Protein AF-A0A3S4JHH2-F1 (afdb_monomer)

pLDDT: mean 91.31, std 11.27, range [53.59, 98.38]

Structure (mmCIF, N/CA/C/O backbone):
data_AF-A0A3S4JHH2-F1
#
_entry.id   AF-A0A3S4JHH2-F1
#
loop_
_atom_site.group_PDB
_atom_site.id
_atom_site.type_symbol
_atom_site.label_atom_id
_atom_site.label_alt_id
_atom_site.label_comp_id
_atom_site.label_asym_id
_atom_site.label_entity_id
_atom_site.label_seq_id
_atom_site.pdbx_PDB_ins_code
_atom_site.Cartn_x
_atom_site.Cartn_y
_atom_site.Cartn_z
_atom_site.occupancy
_atom_site.B_iso_or_equiv
_atom_site.auth_seq_id
_atom_site.auth_comp_id
_atom_site.auth_asym_id
_atom_site.auth_atom_id
_atom_site.pdbx_PDB_model_num
ATOM 1 N N . MET A 1 1 ? -15.941 16.734 19.765 1.00 53.59 1 MET A N 1
ATOM 2 C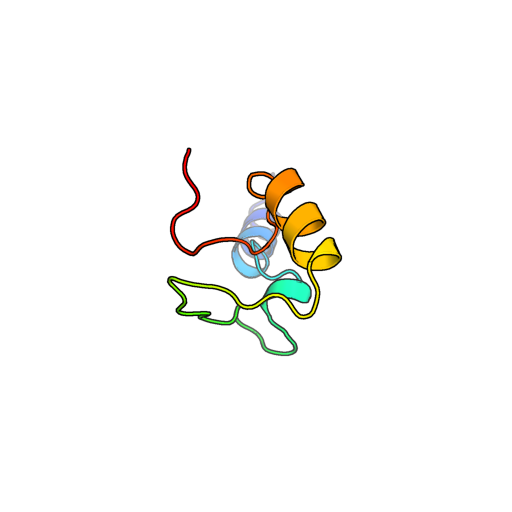 CA . MET A 1 1 ? -15.865 15.392 19.146 1.00 53.59 1 MET A CA 1
ATOM 3 C C . MET A 1 1 ? -16.114 14.397 20.257 1.00 53.59 1 MET A C 1
ATOM 5 O O . MET A 1 1 ? -15.469 14.526 21.283 1.00 53.59 1 MET A O 1
ATOM 9 N N . THR A 1 2 ? -17.117 13.534 20.125 1.00 63.06 2 THR A N 1
ATOM 10 C CA . THR A 1 2 ? -17.490 12.598 21.203 1.00 63.06 2 THR A CA 1
ATOM 11 C C . THR A 1 2 ? -16.513 11.420 21.233 1.00 63.06 2 THR A C 1
ATOM 13 O O . THR A 1 2 ? -16.093 10.971 20.168 1.00 63.06 2 THR A O 1
ATOM 16 N N . ASP A 1 3 ? -16.149 10.910 22.413 1.00 69.50 3 ASP A N 1
ATOM 17 C CA . ASP A 1 3 ? -15.110 9.871 22.565 1.00 69.50 3 ASP A CA 1
ATOM 18 C C . ASP A 1 3 ? -15.350 8.623 21.694 1.00 69.50 3 ASP A C 1
ATOM 20 O O . ASP A 1 3 ? -14.429 8.124 21.052 1.00 69.50 3 ASP A O 1
ATOM 24 N N . LYS A 1 4 ? -16.610 8.200 21.513 1.00 69.00 4 LYS A N 1
ATOM 25 C CA . LYS A 1 4 ? -16.972 7.071 20.626 1.00 69.00 4 LYS A CA 1
ATOM 26 C C . LYS A 1 4 ? -16.543 7.261 19.164 1.00 69.00 4 LYS A C 1
ATOM 28 O O . LYS A 1 4 ? -16.255 6.293 18.454 1.00 69.00 4 LYS A O 1
ATOM 33 N N . GLN A 1 5 ? -16.521 8.503 18.683 1.00 86.81 5 GLN A N 1
ATOM 34 C CA . GLN A 1 5 ? -16.068 8.816 17.326 1.00 86.81 5 GLN A CA 1
ATOM 35 C C . GLN A 1 5 ? -14.541 8.725 17.218 1.00 86.81 5 GLN A C 1
ATOM 37 O O . GLN A 1 5 ? -14.028 8.376 16.152 1.00 86.81 5 GLN A O 1
ATOM 42 N N . LEU A 1 6 ? -13.819 9.000 18.310 1.00 94.50 6 LEU A N 1
ATOM 43 C CA . LEU A 1 6 ? -12.366 8.869 18.366 1.00 94.50 6 LEU A CA 1
ATOM 44 C C . LEU A 1 6 ? -11.946 7.396 18.340 1.00 94.50 6 LEU A C 1
ATOM 46 O O . LEU A 1 6 ? -11.118 7.035 17.506 1.00 94.50 6 LEU A O 1
ATOM 50 N N . ASP A 1 7 ? -12.575 6.540 19.148 1.00 96.00 7 ASP A N 1
ATOM 51 C CA . ASP A 1 7 ? -12.295 5.096 19.172 1.00 96.00 7 ASP A CA 1
ATOM 52 C C . ASP A 1 7 ? -12.486 4.464 17.790 1.00 96.00 7 ASP A C 1
ATOM 54 O O . ASP A 1 7 ? -11.618 3.759 17.271 1.00 96.00 7 ASP A O 1
ATOM 58 N N . THR A 1 8 ? -13.596 4.804 17.131 1.00 94.94 8 THR A N 1
ATOM 59 C CA . THR A 1 8 ? -13.889 4.332 15.772 1.00 94.94 8 THR A CA 1
ATOM 60 C C . THR A 1 8 ? -12.818 4.787 14.777 1.00 94.94 8 THR A C 1
ATOM 62 O O . THR A 1 8 ? -12.425 4.025 13.889 1.00 94.94 8 THR A O 1
ATOM 65 N N . LYS A 1 9 ? -12.313 6.020 14.911 1.00 94.75 9 LYS A N 1
ATOM 66 C CA . LYS A 1 9 ? -11.254 6.548 14.044 1.00 94.75 9 LYS A CA 1
ATOM 67 C C . LYS A 1 9 ? -9.931 5.825 14.277 1.00 94.75 9 LYS A C 1
ATOM 69 O O . LYS A 1 9 ? -9.274 5.471 13.302 1.00 94.75 9 LYS A O 1
ATOM 74 N N . LEU A 1 10 ? -9.564 5.577 15.533 1.00 96.06 10 LEU A N 1
ATOM 75 C CA . LEU A 1 10 ? -8.336 4.867 15.891 1.00 96.06 10 LEU A CA 1
ATOM 76 C C . LEU A 1 10 ? -8.341 3.431 15.359 1.00 96.06 10 LEU A C 1
ATOM 78 O O . LEU A 1 10 ? -7.351 2.997 14.777 1.00 96.06 10 LEU A O 1
ATOM 82 N N . VAL A 1 11 ? -9.470 2.726 15.468 1.00 95.31 11 VAL A N 1
ATOM 83 C CA . VAL A 1 11 ? -9.594 1.349 14.969 1.00 95.31 11 VAL A CA 1
ATOM 84 C C . VAL A 1 11 ? -9.454 1.272 13.445 1.00 95.31 11 VAL A C 1
ATOM 86 O O . VAL A 1 11 ? -8.876 0.307 12.947 1.00 95.31 11 VAL A O 1
ATOM 89 N N . ASN A 1 12 ? -9.963 2.256 12.696 1.00 95.56 12 ASN A N 1
ATOM 90 C CA . ASN A 1 12 ? -10.057 2.189 11.229 1.00 95.56 12 ASN A CA 1
ATOM 91 C C . ASN A 1 12 ? -8.961 2.963 10.470 1.00 95.56 12 ASN A C 1
ATOM 93 O O . ASN A 1 12 ? -8.810 2.780 9.258 1.00 95.56 12 ASN A O 1
ATOM 97 N N . ALA A 1 13 ? -8.196 3.830 11.139 1.00 96.50 13 ALA A N 1
ATOM 98 C CA . ALA A 1 13 ? -7.174 4.657 10.500 1.00 96.50 13 ALA A CA 1
ATOM 99 C C . ALA A 1 13 ? -6.145 3.813 9.723 1.00 96.50 13 ALA A C 1
ATOM 101 O O . ALA A 1 13 ? -5.612 2.828 10.225 1.00 96.50 13 ALA A O 1
ATOM 102 N N . GLY A 1 14 ? -5.867 4.197 8.472 1.00 95.44 14 GLY A N 1
ATOM 103 C CA . GLY A 1 14 ? -4.878 3.531 7.611 1.00 95.44 14 GLY A CA 1
ATOM 104 C C . GLY A 1 14 ? -5.307 2.176 7.028 1.00 95.44 14 GLY A C 1
ATOM 105 O O . GLY A 1 14 ? -4.583 1.618 6.206 1.00 95.44 14 GLY A O 1
ATOM 106 N N . ARG A 1 15 ? -6.494 1.661 7.374 1.00 97.38 15 ARG A N 1
ATOM 107 C CA . ARG A 1 15 ? -6.965 0.314 6.992 1.00 97.38 15 ARG A CA 1
ATOM 108 C C . ARG A 1 15 ? -7.851 0.310 5.746 1.00 97.38 15 ARG A C 1
ATOM 110 O O . ARG A 1 15 ? -8.788 -0.476 5.626 1.00 97.38 15 ARG A O 1
ATOM 117 N N . SER A 1 16 ? -7.556 1.190 4.791 1.00 97.19 16 SER A N 1
ATOM 118 C CA . SER A 1 16 ? -8.219 1.170 3.484 1.00 97.19 16 SER A CA 1
ATOM 119 C C . SER A 1 16 ? -7.993 -0.177 2.792 1.00 97.19 16 SER A C 1
ATOM 121 O O . SER A 1 16 ? -6.887 -0.715 2.839 1.00 97.19 16 SER A O 1
ATOM 123 N N . LYS A 1 17 ? -9.005 -0.686 2.074 1.00 97.56 17 LYS A N 1
ATOM 124 C CA . LYS A 1 17 ? -8.972 -2.018 1.429 1.00 97.56 17 LYS A CA 1
ATOM 125 C C . LYS A 1 17 ? -7.721 -2.273 0.578 1.00 97.56 17 LYS A C 1
ATOM 127 O O . LYS A 1 17 ? -7.192 -3.379 0.592 1.00 97.56 17 LYS A O 1
ATOM 132 N N . LYS A 1 18 ? -7.209 -1.242 -0.108 1.00 96.44 18 LYS A N 1
ATOM 133 C CA . LYS A 1 18 ? -5.977 -1.328 -0.914 1.00 96.44 18 LYS A CA 1
ATOM 134 C C . LYS A 1 18 ? -4.716 -1.701 -0.119 1.00 96.44 18 LYS A C 1
ATOM 136 O O . LYS A 1 18 ? -3.765 -2.181 -0.714 1.00 96.44 18 LYS A O 1
ATOM 141 N N . TYR A 1 19 ? -4.698 -1.472 1.195 1.00 97.31 19 TYR A N 1
ATOM 142 C CA . TYR A 1 19 ? -3.564 -1.790 2.068 1.00 97.31 19 TYR A CA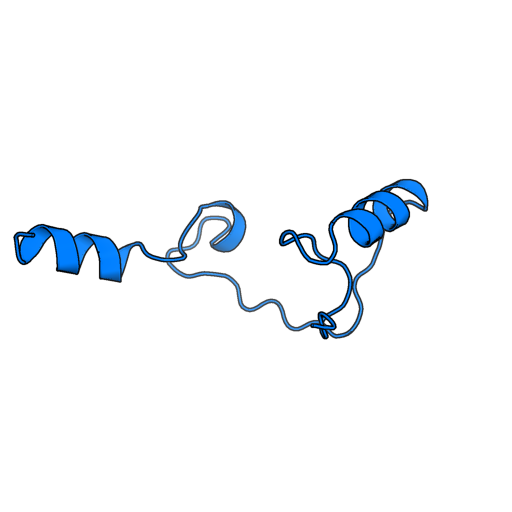 1
ATOM 143 C C . TYR A 1 19 ? -3.783 -3.054 2.896 1.00 97.31 19 TYR A C 1
ATOM 145 O O . TYR A 1 19 ? -2.810 -3.660 3.334 1.00 97.31 19 TYR A O 1
ATOM 153 N N . THR A 1 20 ? -5.036 -3.453 3.127 1.00 97.94 20 THR A N 1
ATOM 154 C CA . THR A 1 20 ? -5.353 -4.656 3.907 1.00 97.94 20 THR A CA 1
ATOM 155 C C . THR A 1 20 ? -5.489 -5.911 3.056 1.00 97.94 20 THR A C 1
ATOM 157 O O . THR A 1 20 ? -5.274 -7.005 3.565 1.00 97.94 20 THR A O 1
ATOM 160 N N . LEU A 1 21 ? -5.821 -5.772 1.766 1.00 96.88 21 LEU A N 1
ATOM 161 C CA . LEU A 1 21 ? -5.918 -6.880 0.806 1.00 96.88 21 LEU A CA 1
ATOM 162 C C . LEU A 1 21 ? -6.767 -8.061 1.325 1.00 96.88 21 LEU A C 1
ATOM 164 O O . LEU A 1 21 ? -6.420 -9.222 1.143 1.00 96.88 21 LEU A O 1
ATOM 168 N N . GLY A 1 22 ? -7.881 -7.756 2.001 1.00 96.69 22 GLY A N 1
ATOM 169 C CA . GLY A 1 22 ? -8.801 -8.750 2.574 1.00 96.69 22 GLY A CA 1
ATOM 170 C C . GLY A 1 22 ? -8.506 -9.144 4.026 1.00 96.69 22 GLY A C 1
ATOM 171 O O . GLY A 1 22 ? -9.352 -9.762 4.665 1.00 96.69 22 GLY A O 1
ATOM 172 N N . SER A 1 23 ? -7.360 -8.739 4.576 1.00 97.25 23 SER A N 1
ATOM 173 C CA . SER A 1 23 ? -7.043 -8.905 5.996 1.00 97.25 23 SER A CA 1
ATOM 174 C C . SER A 1 23 ? -7.683 -7.816 6.866 1.00 97.25 23 SER A C 1
ATOM 176 O O . SER A 1 23 ? -8.146 -6.773 6.399 1.00 97.25 23 SER A O 1
ATOM 178 N N . VAL A 1 24 ? -7.678 -8.059 8.174 1.00 96.94 24 VAL A N 1
ATOM 179 C CA . VAL A 1 24 ? -7.982 -7.065 9.207 1.00 96.94 24 VAL A CA 1
ATOM 180 C C . VAL A 1 24 ? -6.887 -5.991 9.214 1.00 96.94 24 VAL A C 1
ATOM 182 O O . VAL A 1 24 ? -7.199 -4.800 9.195 1.00 96.94 24 VAL A O 1
ATOM 185 N N . ASN A 1 25 ? -5.618 -6.398 9.196 1.00 97.88 25 ASN A N 1
ATOM 186 C CA . ASN A 1 25 ? -4.462 -5.501 9.278 1.00 97.88 25 ASN A CA 1
ATOM 187 C C . ASN A 1 25 ? -3.879 -5.207 7.891 1.00 97.88 25 ASN A C 1
ATOM 189 O O . ASN A 1 25 ? -4.118 -5.947 6.938 1.00 97.88 25 ASN A O 1
ATOM 193 N N . SER A 1 26 ? -3.105 -4.127 7.770 1.00 98.00 26 SER A N 1
ATOM 194 C CA . SER A 1 26 ? -2.361 -3.854 6.541 1.00 98.00 26 SER A CA 1
ATOM 195 C C . SER A 1 26 ? -1.243 -4.872 6.320 1.00 98.00 26 SER A C 1
ATOM 197 O O . SER A 1 26 ? -0.666 -5.413 7.267 1.00 98.00 26 SER A O 1
ATOM 199 N N . VAL A 1 27 ? -0.920 -5.124 5.054 1.00 97.50 27 VAL A N 1
ATOM 200 C CA . VAL A 1 27 ? 0.198 -5.999 4.694 1.00 97.50 27 VAL A CA 1
ATOM 201 C C . VAL A 1 27 ? 1.543 -5.324 4.969 1.00 97.50 27 VAL A C 1
ATOM 203 O O . VAL A 1 27 ? 1.715 -4.123 4.752 1.00 97.50 27 VAL A O 1
ATOM 206 N N . ILE A 1 28 ? 2.526 -6.112 5.407 1.00 96.75 28 ILE A N 1
ATOM 207 C CA . ILE A 1 28 ? 3.913 -5.658 5.567 1.00 96.75 28 ILE A CA 1
ATOM 208 C C . ILE A 1 28 ? 4.668 -5.972 4.272 1.00 96.75 28 ILE A C 1
ATOM 210 O O . ILE A 1 28 ? 5.221 -7.058 4.105 1.00 96.75 28 ILE A O 1
ATOM 214 N N . GLN A 1 29 ? 4.693 -5.015 3.345 1.00 95.44 29 GLN A N 1
ATOM 215 C CA . GLN A 1 29 ? 5.415 -5.146 2.078 1.00 95.44 29 GLN A CA 1
ATOM 216 C C . GLN A 1 29 ? 6.872 -4.683 2.238 1.00 95.44 29 GLN A C 1
ATOM 218 O O . GLN A 1 29 ? 7.171 -3.492 2.168 1.00 95.44 29 GLN A O 1
ATOM 223 N N . ARG A 1 30 ? 7.796 -5.625 2.468 1.00 95.88 30 ARG A N 1
ATOM 224 C CA . ARG A 1 30 ? 9.239 -5.334 2.547 1.00 95.88 30 ARG A C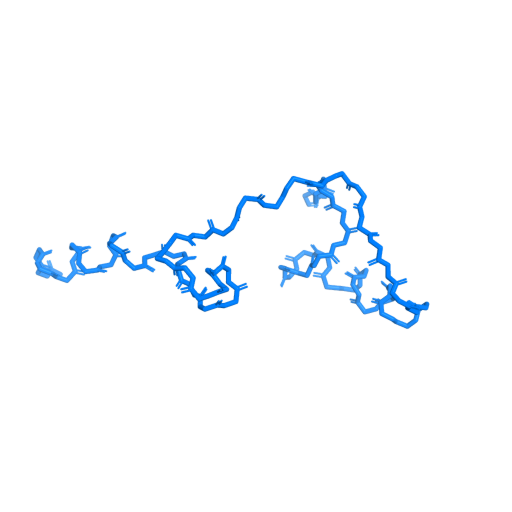A 1
ATOM 225 C C . ARG A 1 30 ? 9.834 -5.265 1.144 1.00 95.88 30 ARG A C 1
ATOM 227 O O . ARG A 1 30 ? 9.938 -6.289 0.477 1.00 95.88 30 ARG A O 1
ATOM 234 N N . ALA A 1 31 ? 10.239 -4.077 0.710 1.00 92.69 31 ALA A N 1
ATOM 235 C CA . ALA A 1 31 ? 10.853 -3.882 -0.598 1.00 92.69 31 ALA A CA 1
ATOM 236 C C . ALA A 1 31 ? 11.829 -2.699 -0.584 1.00 92.69 31 ALA A C 1
ATOM 238 O O . ALA A 1 31 ? 11.506 -1.631 -0.066 1.00 92.69 31 ALA A O 1
ATOM 239 N N . SER A 1 32 ? 13.005 -2.884 -1.187 1.00 93.75 32 SER A N 1
ATOM 240 C CA . SER A 1 32 ? 13.881 -1.787 -1.618 1.00 93.75 32 SER A CA 1
ATOM 241 C C . SER A 1 32 ? 13.543 -1.409 -3.059 1.00 93.75 32 SER A C 1
ATOM 243 O O . SER A 1 32 ? 13.141 -0.281 -3.320 1.00 93.75 32 SER A O 1
ATOM 245 N N . SER A 1 33 ? 13.606 -2.376 -3.971 1.00 93.81 33 SER A N 1
ATOM 246 C CA . SER A 1 33 ? 13.242 -2.229 -5.382 1.00 93.81 33 SER A CA 1
ATOM 247 C C . SER A 1 33 ? 11.831 -2.745 -5.661 1.00 93.81 33 SER A C 1
ATOM 249 O O . SER A 1 33 ? 11.376 -3.701 -5.035 1.00 93.81 33 SER A O 1
ATOM 251 N N . LEU A 1 34 ? 11.155 -2.129 -6.632 1.00 95.06 34 LEU A N 1
ATOM 252 C CA . LEU A 1 34 ? 9.847 -2.552 -7.131 1.00 95.06 34 LEU A CA 1
ATOM 253 C C . LEU A 1 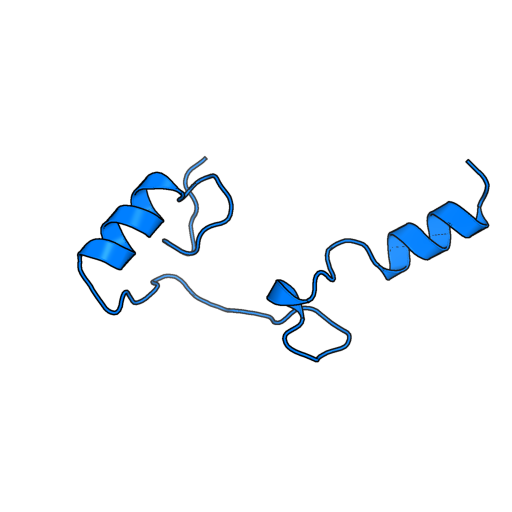34 ? 9.938 -2.832 -8.633 1.00 95.06 34 LEU A C 1
ATOM 255 O O . LEU A 1 34 ? 10.662 -2.147 -9.358 1.00 95.06 34 LEU A O 1
ATOM 259 N N . VAL A 1 35 ? 9.230 -3.868 -9.075 1.00 96.62 35 VAL A N 1
ATOM 260 C CA . VAL A 1 35 ? 9.195 -4.301 -10.476 1.00 96.62 35 VAL A CA 1
ATOM 261 C C . VAL A 1 35 ? 8.077 -3.555 -11.203 1.00 96.62 35 VAL A C 1
ATOM 263 O O . VAL A 1 35 ? 7.042 -3.256 -10.611 1.00 96.62 35 VAL A O 1
ATOM 266 N N . PHE A 1 36 ? 8.295 -3.258 -12.485 1.00 97.62 36 PHE A N 1
ATOM 267 C CA . PHE A 1 36 ? 7.287 -2.683 -13.371 1.00 97.62 36 PHE A CA 1
ATOM 268 C C . PHE A 1 36 ? 7.081 -3.618 -14.555 1.00 97.62 36 PHE A C 1
ATOM 270 O O . PHE A 1 36 ? 8.054 -3.970 -15.220 1.00 97.62 36 PHE A O 1
ATOM 277 N N . ASP A 1 37 ? 5.828 -3.959 -14.843 1.00 97.56 37 ASP A N 1
ATOM 278 C CA . ASP A 1 37 ? 5.493 -4.870 -15.944 1.00 97.56 37 ASP A CA 1
ATOM 279 C C . ASP A 1 37 ? 5.822 -4.261 -17.314 1.00 97.56 37 ASP A C 1
ATOM 281 O O . ASP A 1 37 ? 6.180 -4.966 -18.255 1.00 97.56 37 ASP A O 1
ATOM 285 N N . THR A 1 38 ? 5.738 -2.931 -17.429 1.00 98.38 38 THR A N 1
ATOM 286 C CA . THR A 1 38 ? 6.053 -2.192 -18.656 1.00 98.38 38 THR A CA 1
ATOM 287 C C . THR A 1 38 ? 6.809 -0.894 -18.372 1.00 98.38 38 THR A C 1
ATOM 289 O O . THR A 1 38 ? 6.787 -0.331 -17.272 1.00 98.38 38 T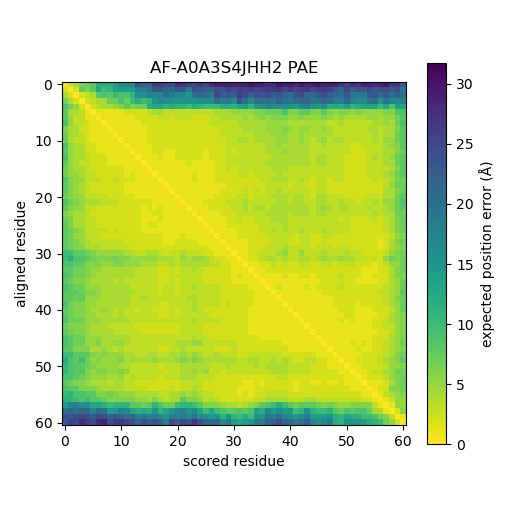HR A O 1
ATOM 292 N N . VAL A 1 39 ? 7.454 -0.357 -19.412 1.00 98.12 39 VAL A N 1
ATOM 293 C CA . VAL A 1 39 ? 8.086 0.973 -19.367 1.00 98.12 39 VAL A CA 1
ATOM 294 C C . VAL A 1 39 ? 7.055 2.071 -19.088 1.00 98.12 39 VAL A C 1
ATOM 296 O O . VAL A 1 39 ? 7.365 3.054 -18.414 1.00 98.12 39 VAL A O 1
ATOM 299 N N . GLU A 1 40 ? 5.828 1.915 -19.580 1.00 98.19 40 GLU A N 1
ATOM 300 C CA . GLU A 1 40 ? 4.740 2.853 -19.314 1.00 98.19 40 GLU A CA 1
ATOM 301 C C . GLU A 1 40 ? 4.343 2.857 -17.833 1.00 98.19 40 GLU A C 1
ATOM 303 O O . GLU A 1 40 ? 4.284 3.931 -17.229 1.00 98.19 40 GLU A O 1
ATOM 308 N N . ALA A 1 41 ? 4.180 1.678 -17.219 1.00 98.00 41 ALA A N 1
ATOM 309 C CA . ALA A 1 41 ? 3.891 1.547 -15.791 1.00 98.00 41 ALA A CA 1
ATOM 310 C C . ALA A 1 41 ? 4.986 2.209 -14.939 1.00 98.00 41 ALA A C 1
ATOM 312 O O . ALA A 1 41 ? 4.690 2.980 -14.025 1.00 98.00 41 ALA A O 1
ATOM 313 N N . LYS A 1 42 ? 6.261 2.023 -15.308 1.00 96.88 42 LYS A N 1
ATOM 314 C CA . LYS A 1 42 ? 7.383 2.727 -14.671 1.00 96.88 42 LYS A CA 1
ATOM 315 C C . LYS A 1 42 ? 7.250 4.249 -14.781 1.00 96.88 42 LYS A C 1
ATOM 317 O O . LYS A 1 42 ? 7.410 4.945 -13.782 1.00 96.88 42 LYS A O 1
ATOM 322 N N . LYS A 1 43 ? 6.950 4.787 -15.971 1.00 97.12 43 LYS A N 1
ATOM 323 C CA . LYS A 1 43 ? 6.773 6.239 -16.183 1.00 97.12 43 LYS A CA 1
ATOM 324 C C . LYS A 1 43 ? 5.595 6.792 -15.376 1.00 97.12 43 LYS A C 1
ATOM 326 O O . LYS A 1 43 ? 5.684 7.898 -14.841 1.00 97.12 43 LYS A O 1
ATOM 331 N N . HIS A 1 44 ? 4.498 6.041 -15.274 1.00 97.31 44 HIS A N 1
ATOM 332 C CA . HIS A 1 44 ? 3.372 6.381 -14.406 1.00 97.31 44 HIS A CA 1
ATOM 333 C C . HIS A 1 44 ? 3.799 6.433 -12.932 1.00 97.31 44 HIS A C 1
ATOM 335 O O . HIS A 1 44 ? 3.557 7.438 -12.258 1.00 97.31 44 HIS A O 1
ATOM 341 N N . ALA A 1 45 ? 4.518 5.410 -12.464 1.00 95.38 45 ALA A N 1
ATOM 342 C CA . ALA A 1 45 ? 5.023 5.334 -11.099 1.00 95.38 45 ALA A CA 1
ATOM 343 C C . ALA A 1 45 ? 6.013 6.449 -10.752 1.00 95.38 45 ALA A C 1
ATOM 345 O O . ALA A 1 45 ? 5.930 7.042 -9.679 1.00 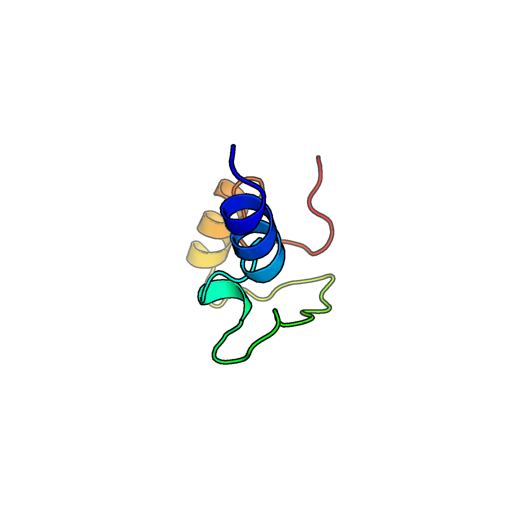95.38 45 ALA A O 1
ATOM 346 N N . THR A 1 46 ? 6.909 6.807 -11.676 1.00 93.94 46 THR A N 1
ATOM 347 C CA . THR A 1 46 ? 7.837 7.930 -11.493 1.00 93.94 46 THR A CA 1
ATOM 348 C C . THR A 1 46 ? 7.098 9.252 -11.299 1.00 93.94 46 THR A C 1
ATOM 350 O O . THR A 1 46 ? 7.431 9.991 -10.373 1.00 93.94 46 THR A O 1
ATOM 353 N N . ARG A 1 47 ? 6.082 9.545 -12.126 1.00 94.94 47 ARG A N 1
ATOM 354 C CA . ARG A 1 47 ? 5.287 10.782 -12.006 1.00 94.94 47 ARG A CA 1
ATOM 355 C C . ARG A 1 47 ? 4.547 10.869 -10.671 1.00 94.94 47 ARG A C 1
ATOM 357 O O . ARG A 1 47 ? 4.435 11.952 -10.112 1.00 94.94 47 ARG A O 1
ATOM 364 N N . ASN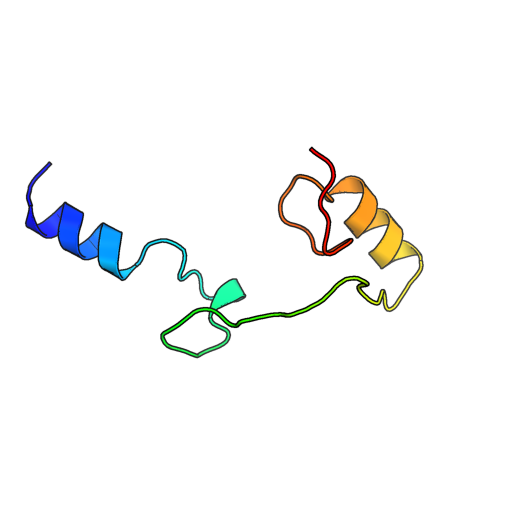 A 1 48 ? 4.099 9.732 -10.140 1.00 94.25 48 ASN A N 1
ATOM 365 C CA . ASN A 1 48 ? 3.314 9.657 -8.907 1.00 94.25 48 ASN A CA 1
ATOM 366 C C . ASN A 1 48 ? 4.117 9.221 -7.669 1.00 94.25 48 ASN A C 1
ATOM 368 O O . ASN A 1 48 ? 3.524 8.895 -6.640 1.00 94.25 48 ASN A O 1
ATOM 372 N N . ARG A 1 49 ? 5.456 9.241 -7.718 1.00 90.75 49 ARG A N 1
ATOM 373 C CA . ARG A 1 49 ? 6.320 8.718 -6.639 1.00 90.75 49 ARG A CA 1
ATOM 374 C C . ARG A 1 49 ? 6.078 9.358 -5.261 1.00 90.75 49 ARG A C 1
ATOM 376 O O . ARG A 1 49 ? 6.270 8.696 -4.244 1.00 90.75 49 ARG A O 1
ATOM 383 N N . ALA A 1 50 ? 5.633 10.618 -5.229 1.00 90.25 50 ALA A N 1
ATOM 384 C CA . ALA A 1 50 ? 5.281 11.357 -4.010 1.00 90.25 50 ALA A CA 1
ATOM 385 C C . ALA A 1 50 ? 3.779 11.283 -3.655 1.00 90.25 50 ALA A C 1
ATOM 387 O O . ALA A 1 50 ? 3.379 11.675 -2.565 1.00 90.25 50 ALA A O 1
ATOM 388 N N . ASN A 1 51 ? 2.952 10.713 -4.537 1.00 92.56 51 ASN A N 1
ATOM 389 C CA . ASN A 1 51 ? 1.490 10.660 -4.418 1.00 92.56 51 ASN A CA 1
ATOM 390 C C . ASN A 1 51 ? 0.982 9.277 -3.980 1.00 92.56 51 ASN A C 1
ATOM 392 O O . ASN A 1 51 ? -0.149 8.888 -4.260 1.00 92.56 51 ASN A O 1
ATOM 396 N N . GLY A 1 52 ? 1.825 8.504 -3.293 1.00 89.38 52 GLY A N 1
ATOM 397 C CA . GLY A 1 52 ? 1.453 7.196 -2.757 1.00 89.38 52 GLY A CA 1
ATOM 398 C C . GLY A 1 52 ? 1.667 6.012 -3.704 1.00 89.38 52 GLY A C 1
ATOM 399 O O . GLY A 1 52 ? 1.473 4.881 -3.256 1.00 89.38 52 GLY A O 1
ATOM 400 N N . GLU A 1 53 ? 2.139 6.235 -4.933 1.00 94.12 53 GLU A N 1
ATOM 401 C CA . GLU A 1 53 ? 2.420 5.179 -5.915 1.00 94.12 53 GLU A CA 1
ATOM 402 C C . GLU A 1 53 ? 3.700 4.399 -5.580 1.00 94.12 53 GLU A C 1
ATOM 404 O O . GLU A 1 53 ? 4.691 4.948 -5.078 1.00 94.12 53 GLU A O 1
ATOM 409 N N . LEU A 1 54 ? 3.680 3.086 -5.801 1.00 93.94 54 LEU A N 1
ATOM 410 C CA . LEU A 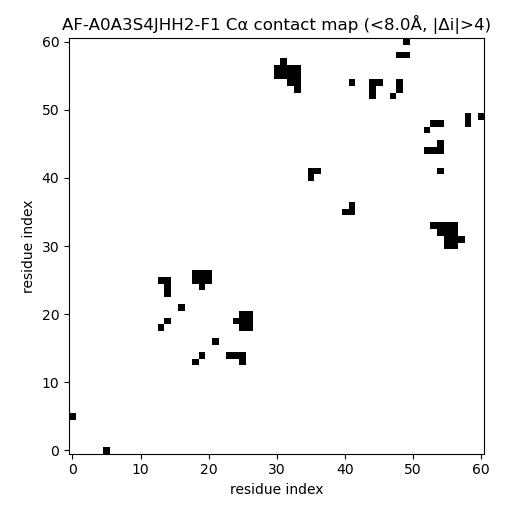1 54 ? 4.830 2.217 -5.560 1.00 93.94 54 LEU A CA 1
ATOM 411 C C . LEU A 1 54 ? 5.910 2.491 -6.619 1.00 93.94 54 LEU A C 1
ATOM 413 O O . LEU A 1 54 ? 5.678 2.321 -7.810 1.00 93.94 54 LEU A O 1
ATOM 417 N N . PHE A 1 55 ? 7.098 2.921 -6.180 1.00 94.88 55 PHE A N 1
ATOM 418 C CA . PHE A 1 55 ? 8.221 3.226 -7.074 1.00 94.88 55 PHE A CA 1
ATOM 419 C C . PHE A 1 55 ? 9.565 2.703 -6.545 1.00 94.88 55 PHE A C 1
ATOM 421 O O . PHE A 1 55 ? 10.203 1.874 -7.185 1.00 94.88 55 PHE A O 1
ATOM 428 N N . TYR A 1 56 ? 9.981 3.151 -5.357 1.00 93.12 56 TYR A N 1
ATOM 429 C CA . TYR A 1 56 ? 11.176 2.670 -4.657 1.00 93.12 56 TYR A CA 1
ATOM 430 C C . TYR A 1 56 ? 10.922 2.712 -3.144 1.00 93.12 56 TYR A C 1
ATOM 432 O O . TYR A 1 56 ? 10.188 3.583 -2.669 1.00 93.12 56 TYR A O 1
ATOM 440 N N . G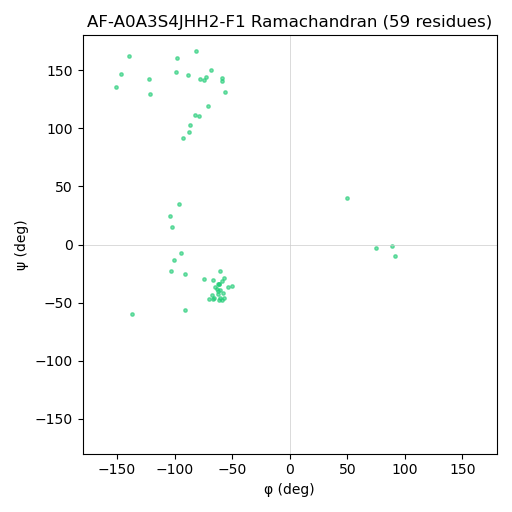LY A 1 57 ? 11.501 1.773 -2.391 1.00 87.44 57 GLY A N 1
ATOM 441 C CA . GLY A 1 57 ? 11.295 1.638 -0.944 1.00 87.44 57 GLY A CA 1
ATOM 442 C C . GLY A 1 57 ? 11.757 2.869 -0.166 1.00 87.44 57 GLY A C 1
ATOM 443 O O . GLY A 1 57 ? 11.114 3.284 0.796 1.00 87.44 57 GLY A O 1
ATOM 444 N N . ARG A 1 58 ? 12.823 3.524 -0.643 1.00 83.31 58 ARG A N 1
ATOM 445 C CA . ARG A 1 58 ? 13.167 4.886 -0.231 1.00 83.31 58 ARG A CA 1
ATOM 446 C C . ARG A 1 58 ? 12.407 5.865 -1.121 1.00 83.31 58 ARG A C 1
ATOM 448 O O . ARG A 1 58 ? 12.790 6.111 -2.261 1.00 83.31 58 ARG A O 1
ATOM 455 N N . ARG A 1 59 ? 11.340 6.451 -0.593 1.00 65.81 59 ARG A N 1
ATOM 456 C CA . ARG A 1 59 ? 10.742 7.636 -1.210 1.00 65.81 59 ARG A CA 1
ATOM 457 C C . ARG A 1 59 ? 11.613 8.826 -0.816 1.00 65.81 59 ARG A C 1
ATOM 459 O O . ARG A 1 59 ? 11.718 9.136 0.368 1.00 65.81 59 ARG A O 1
ATOM 466 N N . GLU A 1 60 ? 12.343 9.400 -1.772 1.00 56.81 60 GLU A N 1
ATOM 467 C CA . GLU A 1 60 ? 13.038 10.668 -1.519 1.00 56.81 60 GLU A CA 1
ATOM 468 C C . GLU A 1 60 ? 11.998 11.729 -1.129 1.00 56.81 60 GLU A C 1
ATOM 470 O O . GLU A 1 60 ? 10.874 11.682 -1.636 1.00 56.81 60 GLU A O 1
ATOM 475 N N . ARG A 1 61 ? 12.354 12.582 -0.156 1.00 53.66 61 ARG A N 1
ATOM 476 C CA . ARG A 1 61 ? 11.477 13.642 0.363 1.00 53.66 61 ARG A CA 1
ATOM 477 C C . ARG A 1 61 ? 11.034 14.589 -0.746 1.00 53.66 61 ARG A C 1
ATOM 479 O O . ARG A 1 61 ? 11.869 14.872 -1.632 1.00 53.66 61 ARG A O 1
#

Organism: Salmonella enterica I (NCBI:txid59201)

Radius of gyration: 15.72 Å; Cα contacts (8 Å, |Δi|>4): 41; chains: 1; bounding box: 31×24×42 Å

Sequence (61 aa):
MTDKQLDTKLVNAGRSKKYTLGSVNSVIQRASSLVFDTVEAKKHATRNRANGELFYGRRER

Solvent-accessible surface area (backbone atoms only — not comparable to full-atom values): 3970 Å² total; per-residue (Å²): 134,60,68,72,60,50,56,55,45,66,76,50,62,86,50,50,63,92,44,16,75,87,50,89,56,60,66,88,81,86,52,62,76,64,90,57,97,41,73,63,55,42,54,54,19,62,77,30,42,89,74,80,39,80,52,48,55,74,66,79,130

Secondary structure (DSSP, 8-state):
--HHHHHHHHHHTT--HHHHTTSSSPP----SB---SSHHHHHHHHHTTTTT--SBSS---

Mean predicted aligned error: 4.91 Å

Nearest PDB structures (foldseek):
  4itg-assembly1_B  TM=9.634E-01  e=4.092E-07  Escherichia coli K-12
  8duy-assembly1_D  TM=9.637E-01  e=8.176E-07  Klebsiella pneumoniae
  1cl1-assembly1_B  TM=9.643E-01  e=1.006E-06  Escherichia coli K-12
  8sad-assembly1_A  TM=9.140E-01  e=8.176E-07  Klebsiella aerogenes KCTC 2190

InterPro domains:
  IPR006233 Cystathionine beta-lyase, bacterial [PTHR43500] (2-59)
  IPR015421 Pyridoxal phosphate-dependent transferase, major domain [G3DSA:3.40.640.10] (1-61)

Foldseek 3Di:
DDVVVVVVCVLCPPVPCVQQVPHSDGDDDDFQADDDPDPVSQVVCVVCLVVPRDGGPDSDD